Protein AF-M3Y7H5-F1 (afdb_monomer_lite)

Structure (mmCIF, N/CA/C/O backbone):
data_AF-M3Y7H5-F1
#
_entry.id   AF-M3Y7H5-F1
#
loop_
_atom_site.group_PDB
_atom_site.id
_atom_site.type_symbol
_atom_site.label_atom_id
_atom_site.label_alt_id
_atom_site.label_comp_id
_atom_site.label_asym_id
_atom_site.label_entity_id
_atom_site.label_seq_id
_atom_site.pdbx_PDB_ins_code
_atom_site.Cartn_x
_atom_site.Cartn_y
_atom_site.Cartn_z
_atom_site.occupancy
_atom_site.B_iso_or_equiv
_atom_site.auth_seq_id
_atom_site.auth_comp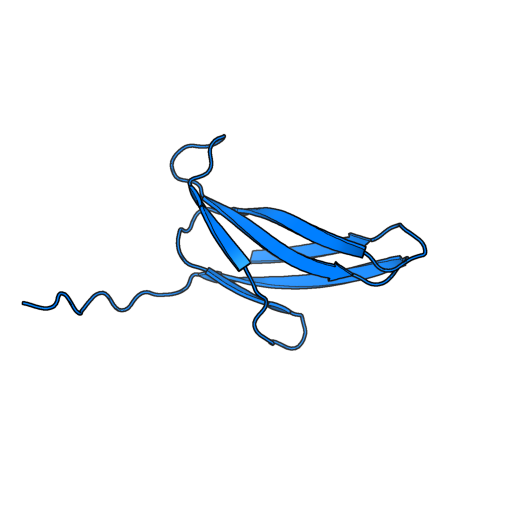_id
_atom_site.auth_asym_id
_atom_site.auth_atom_id
_atom_site.pdbx_PDB_model_num
ATOM 1 N N . HIS A 1 1 ? -10.155 -5.110 2.303 1.00 87.44 1 HIS A N 1
ATOM 2 C CA . HIS A 1 1 ? -9.992 -4.200 1.153 1.00 87.44 1 HIS A CA 1
ATOM 3 C C . HIS A 1 1 ? -8.643 -4.471 0.518 1.00 87.44 1 HIS A C 1
ATOM 5 O O . HIS A 1 1 ? -7.738 -4.881 1.238 1.00 87.44 1 HIS A O 1
ATOM 11 N N . ILE A 1 2 ? -8.532 -4.299 -0.795 1.00 92.06 2 ILE A N 1
ATOM 12 C CA . ILE A 1 2 ? -7.264 -4.401 -1.526 1.00 92.06 2 ILE A CA 1
ATOM 13 C C . ILE A 1 2 ? -6.949 -3.004 -2.052 1.00 92.06 2 ILE A C 1
ATOM 15 O O . ILE A 1 2 ? -7.854 -2.328 -2.540 1.00 92.06 2 ILE A O 1
ATOM 19 N N . ALA A 1 3 ? -5.697 -2.579 -1.921 1.00 93.94 3 ALA A N 1
ATOM 20 C CA . ALA A 1 3 ? -5.193 -1.351 -2.518 1.00 93.94 3 ALA A CA 1
ATOM 21 C C . ALA A 1 3 ? -4.005 -1.687 -3.419 1.00 93.94 3 ALA A C 1
ATOM 23 O O . ALA A 1 3 ? -3.153 -2.487 -3.038 1.00 93.94 3 ALA A O 1
ATOM 24 N N . VAL A 1 4 ? -3.962 -1.081 -4.602 1.00 95.62 4 VAL A N 1
ATOM 25 C CA . VAL A 1 4 ? -2.861 -1.236 -5.555 1.00 95.62 4 VAL A CA 1
ATOM 26 C C . VAL A 1 4 ? -2.331 0.149 -5.871 1.00 95.62 4 VAL A C 1
ATOM 28 O O . VAL A 1 4 ? -3.098 1.023 -6.273 1.00 95.62 4 VAL A O 1
ATOM 31 N N . VAL A 1 5 ? -1.037 0.360 -5.652 1.00 95.75 5 VAL A N 1
ATOM 32 C CA . VAL A 1 5 ? -0.399 1.670 -5.807 1.00 95.75 5 VAL A CA 1
ATOM 33 C C . VAL A 1 5 ? 0.649 1.570 -6.895 1.00 95.75 5 VAL A C 1
ATOM 35 O O . VAL A 1 5 ? 1.567 0.762 -6.792 1.00 95.75 5 VAL A O 1
ATOM 38 N N . TYR A 1 6 ? 0.503 2.389 -7.932 1.00 96.50 6 TYR A N 1
ATOM 39 C CA . TYR A 1 6 ? 1.438 2.456 -9.046 1.00 96.50 6 TYR A CA 1
ATOM 40 C C . TYR A 1 6 ? 2.415 3.613 -8.867 1.00 96.50 6 TYR A C 1
ATOM 42 O O . TYR A 1 6 ? 1.991 4.741 -8.610 1.00 96.50 6 TYR A O 1
ATOM 50 N N . ASN A 1 7 ? 3.703 3.352 -9.074 1.00 97.50 7 ASN A N 1
ATOM 51 C CA . ASN A 1 7 ? 4.701 4.395 -9.249 1.00 97.50 7 ASN A CA 1
ATOM 52 C C . ASN A 1 7 ? 5.025 4.559 -10.748 1.00 97.50 7 ASN A C 1
ATOM 54 O O . ASN A 1 7 ? 5.753 3.733 -11.301 1.00 97.50 7 ASN A O 1
ATOM 58 N N . PRO A 1 8 ? 4.530 5.622 -11.413 1.00 97.69 8 PRO A N 1
ATOM 59 C CA . PRO A 1 8 ? 4.813 5.880 -12.826 1.00 97.69 8 PRO A CA 1
ATOM 60 C C . PRO A 1 8 ? 6.222 6.429 -13.079 1.00 97.69 8 PRO A C 1
ATOM 62 O O . PRO A 1 8 ? 6.618 6.598 -14.230 1.00 97.69 8 PRO A O 1
ATOM 65 N N . LEU A 1 9 ? 6.975 6.771 -12.033 1.00 97.94 9 LEU A N 1
ATOM 66 C CA . LEU A 1 9 ? 8.314 7.327 -12.178 1.00 97.94 9 LEU A CA 1
ATOM 67 C C . LEU A 1 9 ? 9.307 6.217 -12.505 1.00 97.94 9 LEU A C 1
ATOM 69 O O . LEU A 1 9 ? 9.155 5.082 -12.068 1.00 97.94 9 LEU A O 1
ATOM 73 N N . ALA A 1 10 ? 10.370 6.559 -13.230 1.00 98.38 10 ALA A N 1
ATOM 74 C CA . ALA A 1 10 ? 11.435 5.612 -13.560 1.00 98.38 10 ALA A CA 1
ATOM 75 C C . ALA A 1 10 ? 12.334 5.252 -12.358 1.00 98.38 10 ALA A C 1
ATOM 77 O O . ALA A 1 10 ? 13.203 4.393 -12.479 1.00 98.38 10 ALA A O 1
ATOM 78 N N . TRP A 1 11 ? 12.143 5.895 -11.201 1.00 98.06 11 TRP A N 1
ATOM 79 C CA . TRP A 1 11 ? 12.940 5.692 -9.991 1.00 98.06 11 TRP A CA 1
ATOM 80 C C . TRP A 1 11 ? 12.085 5.279 -8.792 1.00 98.06 11 TRP A C 1
ATOM 82 O O . TRP A 1 11 ? 10.880 5.525 -8.740 1.00 98.06 11 TRP A O 1
ATOM 92 N N . THR A 1 12 ? 12.740 4.669 -7.804 1.00 98.25 12 THR A N 1
ATOM 93 C CA . THR A 1 12 ? 12.128 4.256 -6.538 1.00 98.25 12 THR A CA 1
ATOM 94 C C . THR A 1 12 ? 11.695 5.460 -5.708 1.00 98.25 12 THR A C 1
ATOM 96 O O . THR A 1 12 ? 12.468 6.399 -5.520 1.00 98.25 12 THR A O 1
ATOM 99 N N . VAL A 1 13 ? 10.482 5.406 -5.161 1.00 97.62 13 VAL A N 1
ATOM 100 C CA . VAL A 1 13 ? 9.939 6.441 -4.272 1.00 97.62 13 VAL A CA 1
ATOM 101 C C . VAL A 1 13 ? 9.555 5.830 -2.935 1.00 97.62 13 VAL A C 1
ATOM 103 O O . VAL A 1 13 ? 8.914 4.783 -2.899 1.00 97.62 13 VAL A O 1
ATOM 106 N N . THR A 1 14 ? 9.892 6.517 -1.846 1.00 95.94 14 THR A N 1
ATOM 107 C CA . THR A 1 14 ? 9.328 6.258 -0.518 1.00 95.94 14 THR A CA 1
ATOM 108 C C . THR A 1 14 ? 8.322 7.358 -0.197 1.00 95.94 14 THR A C 1
ATOM 110 O O . THR A 1 14 ? 8.688 8.531 -0.157 1.00 95.94 14 THR A O 1
ATOM 113 N N . THR A 1 15 ? 7.052 7.003 -0.014 1.00 94.50 15 THR A N 1
ATOM 114 C CA . THR A 1 15 ? 5.964 7.971 0.189 1.00 94.50 15 THR A CA 1
ATOM 115 C C . THR A 1 15 ? 4.895 7.446 1.143 1.00 94.50 15 THR A C 1
ATOM 117 O O . THR A 1 15 ? 4.816 6.245 1.413 1.00 94.50 15 THR A O 1
ATOM 120 N N . PHE A 1 16 ? 4.057 8.359 1.635 1.00 94.00 16 PHE A N 1
ATOM 121 C CA . PHE A 1 16 ? 2.819 8.021 2.321 1.00 94.00 16 PHE A CA 1
ATOM 122 C C . PHE A 1 16 ? 1.687 7.849 1.314 1.00 94.00 16 PHE A C 1
ATOM 124 O O . PHE A 1 16 ? 1.352 8.766 0.564 1.00 94.00 16 PHE A O 1
ATOM 131 N N . VAL A 1 17 ? 1.062 6.678 1.340 1.00 94.06 17 VAL A N 1
ATOM 132 C CA . VAL A 1 17 ? -0.203 6.416 0.654 1.00 94.06 17 VAL A CA 1
ATOM 133 C C . VAL A 1 17 ? -1.323 6.591 1.671 1.00 94.06 17 VAL A C 1
ATOM 135 O O . VAL A 1 17 ? -1.332 5.905 2.693 1.00 94.06 17 VAL A O 1
ATOM 138 N N . THR A 1 18 ? -2.254 7.503 1.398 1.00 94.94 18 THR A N 1
ATOM 139 C CA . THR A 1 18 ? -3.403 7.778 2.271 1.00 94.94 18 THR A CA 1
ATOM 140 C C . THR A 1 18 ? -4.662 7.140 1.698 1.00 94.94 18 THR A C 1
ATOM 142 O O . THR A 1 18 ? -4.990 7.345 0.531 1.00 94.94 18 THR A O 1
ATOM 145 N N . LEU A 1 19 ? -5.375 6.375 2.521 1.00 93.00 19 LEU A N 1
ATOM 146 C CA . LEU A 1 19 ? -6.633 5.722 2.167 1.00 93.00 19 LEU A CA 1
ATOM 147 C C . LEU A 1 19 ? -7.675 6.000 3.248 1.00 93.00 19 LEU A C 1
ATOM 149 O O . LEU A 1 19 ? -7.437 5.710 4.416 1.00 93.00 19 LEU A O 1
ATOM 153 N N . THR A 1 20 ? -8.856 6.478 2.874 1.00 93.44 20 THR A N 1
ATOM 154 C CA . THR A 1 20 ? -9.956 6.637 3.832 1.00 93.44 20 THR A CA 1
ATOM 155 C C . THR A 1 20 ? -10.685 5.305 4.021 1.00 93.44 20 THR A C 1
ATOM 157 O O . THR A 1 20 ? -11.197 4.704 3.073 1.00 93.44 20 THR A O 1
ATOM 160 N N . VAL A 1 21 ? -10.738 4.824 5.261 1.00 92.00 21 VAL A N 1
ATOM 161 C CA . VAL A 1 21 ? -11.324 3.543 5.671 1.00 92.00 21 VAL A CA 1
ATOM 162 C C . VAL A 1 21 ? -12.395 3.743 6.746 1.00 92.00 21 VAL A C 1
ATOM 164 O O . VAL A 1 21 ? -12.401 4.723 7.480 1.00 92.00 21 VAL A O 1
ATOM 167 N N . GLY A 1 22 ? -13.319 2.789 6.869 1.00 90.38 22 GLY A N 1
ATOM 168 C CA . GLY A 1 22 ? -14.405 2.851 7.858 1.00 90.38 22 GLY A CA 1
ATOM 169 C C . GLY A 1 22 ? -14.073 2.281 9.244 1.00 90.38 22 GLY A C 1
ATOM 170 O O . GLY A 1 22 ? -14.996 2.021 10.009 1.00 90.38 22 GLY A O 1
ATOM 171 N N . PHE A 1 23 ? -12.803 1.984 9.555 1.00 88.75 23 PHE A N 1
ATOM 172 C CA . PHE A 1 23 ? -12.414 1.279 10.789 1.00 88.75 23 PHE A CA 1
ATOM 173 C C . PHE A 1 23 ? -11.188 1.920 11.433 1.00 88.75 23 PHE A C 1
ATOM 175 O O . PHE A 1 23 ? -10.190 2.144 10.755 1.00 88.75 23 PHE A O 1
ATOM 182 N N . SER A 1 24 ? -11.237 2.110 12.752 1.00 88.06 24 SER A N 1
ATOM 183 C CA . SER A 1 24 ? -10.151 2.700 13.548 1.00 88.06 24 SER A CA 1
ATOM 184 C C . SER A 1 24 ? -8.945 1.782 13.743 1.00 88.06 24 SER A C 1
ATOM 186 O O . SER A 1 24 ? -7.870 2.236 14.127 1.00 88.06 24 SER A O 1
ATOM 188 N N . ARG A 1 25 ? -9.111 0.474 13.514 1.00 90.00 25 ARG A N 1
ATOM 189 C CA . ARG A 1 25 ? -8.082 -0.536 13.768 1.00 90.00 25 ARG A CA 1
ATOM 190 C C . ARG A 1 25 ? -7.931 -1.447 12.560 1.00 90.00 25 ARG A C 1
ATOM 192 O O . ARG A 1 25 ? -8.871 -2.147 12.172 1.00 90.00 25 ARG A O 1
ATOM 199 N N . VAL A 1 26 ? -6.742 -1.444 11.967 1.00 91.31 26 VAL A N 1
ATOM 200 C CA . VAL A 1 26 ? -6.447 -2.202 10.749 1.00 91.31 26 VAL A CA 1
ATOM 201 C C . VAL A 1 26 ? -5.123 -2.944 10.862 1.00 91.31 26 VAL A C 1
ATOM 203 O O . VAL A 1 26 ? -4.212 -2.515 11.564 1.00 91.31 26 VAL A O 1
ATOM 206 N N . HIS A 1 27 ? -5.027 -4.048 10.133 1.00 92.94 27 HIS A N 1
ATOM 207 C CA . HIS A 1 27 ? -3.776 -4.707 9.793 1.00 92.94 27 HIS A CA 1
ATOM 208 C C . HIS A 1 27 ? -3.556 -4.549 8.293 1.00 92.94 27 HIS A C 1
ATOM 210 O O . HIS A 1 27 ? -4.450 -4.863 7.500 1.00 92.94 27 HIS A O 1
ATOM 216 N N . VAL A 1 28 ? -2.376 -4.062 7.921 1.00 94.44 28 VAL A N 1
ATOM 217 C CA . VAL A 1 28 ? -1.953 -3.917 6.529 1.00 94.44 28 VAL A CA 1
ATOM 218 C C . VAL A 1 28 ? -0.839 -4.916 6.274 1.00 94.44 28 VAL A C 1
ATOM 220 O O . VAL A 1 28 ? 0.129 -4.962 7.033 1.00 94.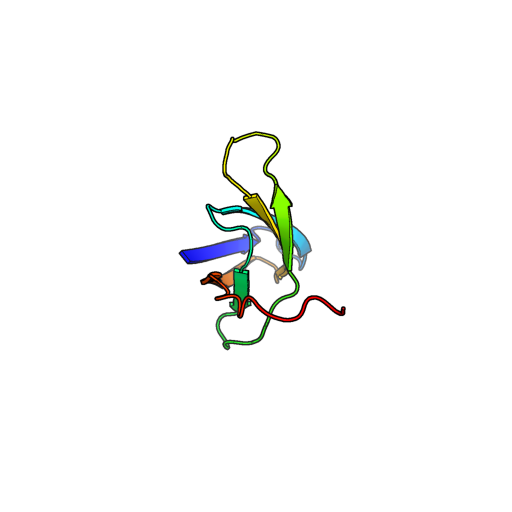44 28 VAL A O 1
ATOM 223 N N . THR A 1 29 ? -0.985 -5.714 5.224 1.00 95.81 29 THR A N 1
ATOM 224 C CA . THR A 1 29 ? 0.074 -6.604 4.748 1.00 95.81 29 THR A CA 1
ATOM 225 C C . THR A 1 29 ? 0.368 -6.345 3.281 1.00 95.81 29 THR A C 1
ATOM 227 O O . THR A 1 29 ? -0.529 -5.922 2.549 1.00 95.81 29 THR A O 1
ATOM 230 N N . ASP A 1 30 ? 1.594 -6.615 2.852 1.00 93.12 30 ASP A N 1
ATOM 231 C CA . ASP A 1 30 ? 1.954 -6.656 1.435 1.00 93.12 30 ASP A CA 1
ATOM 232 C C . ASP A 1 30 ? 1.436 -7.939 0.749 1.00 93.12 30 ASP A C 1
ATOM 234 O O . ASP A 1 30 ? 0.700 -8.740 1.344 1.00 93.12 30 ASP A O 1
ATOM 238 N N . GLU A 1 31 ? 1.807 -8.131 -0.518 1.00 89.94 31 GLU A N 1
ATOM 239 C CA . GLU A 1 31 ? 1.447 -9.310 -1.316 1.00 89.94 31 GLU A CA 1
ATOM 240 C C . GLU A 1 31 ? 2.055 -10.624 -0.812 1.00 89.94 31 GLU A C 1
ATOM 242 O O . GLU A 1 31 ? 1.492 -11.692 -1.052 1.00 89.94 31 GLU A O 1
ATOM 247 N N . PHE A 1 32 ? 3.149 -10.553 -0.054 1.00 92.12 32 PHE A N 1
ATOM 248 C CA . PHE A 1 32 ? 3.783 -11.702 0.590 1.00 92.12 32 PHE A CA 1
ATOM 249 C C . PHE A 1 32 ? 3.195 -11.987 1.980 1.00 92.12 32 PHE A C 1
ATOM 251 O O . PHE A 1 32 ? 3.605 -12.936 2.651 1.00 92.12 32 PHE A O 1
ATOM 258 N N . GLY A 1 33 ? 2.220 -11.185 2.423 1.00 92.25 33 GLY A N 1
ATOM 259 C CA . GLY A 1 33 ? 1.597 -11.294 3.738 1.00 92.25 33 GLY A CA 1
ATOM 260 C C . GLY A 1 33 ? 2.430 -10.690 4.871 1.00 92.25 33 GLY A C 1
ATOM 261 O O . GLY A 1 33 ? 2.082 -10.889 6.037 1.00 92.25 33 GLY A O 1
ATOM 262 N N . GLN A 1 34 ? 3.498 -9.948 4.568 1.00 93.81 34 GLN A N 1
ATOM 263 C CA . GLN A 1 34 ? 4.329 -9.302 5.579 1.00 93.81 34 GLN A CA 1
ATOM 264 C C . GLN A 1 34 ? 3.644 -8.037 6.110 1.00 93.81 34 GLN A C 1
ATOM 266 O O . GLN A 1 34 ? 3.070 -7.279 5.323 1.00 93.81 34 GLN A O 1
ATOM 271 N N . PRO A 1 35 ? 3.677 -7.777 7.430 1.00 93.00 35 PRO A N 1
ATOM 272 C CA . PRO A 1 35 ? 3.104 -6.563 7.999 1.00 93.00 35 PRO A CA 1
ATOM 273 C C . PRO A 1 35 ? 3.790 -5.305 7.461 1.00 93.00 35 PRO A C 1
ATOM 275 O O . PRO A 1 35 ? 5.016 -5.209 7.467 1.00 93.00 35 PRO A O 1
ATOM 278 N N . VAL A 1 36 ? 2.993 -4.312 7.070 1.00 92.69 36 VAL A N 1
ATOM 279 C CA . VAL A 1 36 ? 3.482 -3.002 6.622 1.00 92.69 36 VAL A CA 1
ATOM 280 C C . VAL A 1 36 ? 3.189 -1.959 7.693 1.00 92.69 36 VAL A C 1
ATOM 282 O O . VAL A 1 36 ? 2.108 -1.946 8.287 1.00 92.69 36 VAL A O 1
ATOM 285 N N . ALA A 1 37 ? 4.154 -1.072 7.941 1.00 91.62 37 ALA A N 1
ATOM 286 C CA . ALA A 1 37 ? 3.981 0.039 8.864 1.00 91.62 37 ALA A CA 1
ATOM 287 C C . ALA A 1 37 ? 2.862 0.969 8.374 1.00 91.62 37 ALA A C 1
ATOM 289 O O . ALA A 1 37 ? 2.912 1.511 7.267 1.00 91.62 37 ALA A O 1
ATOM 290 N N . ALA A 1 38 ? 1.852 1.155 9.218 1.00 92.75 38 ALA A N 1
ATOM 291 C CA . ALA A 1 38 ? 0.716 1.997 8.906 1.00 92.75 38 ALA A CA 1
ATOM 292 C C . ALA A 1 38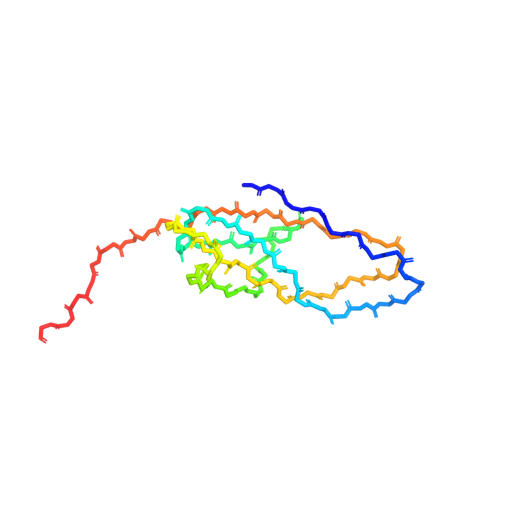 ? 0.190 2.699 10.158 1.00 92.75 38 ALA A C 1
ATOM 294 O O . ALA A 1 38 ? 0.251 2.161 11.264 1.00 92.75 38 ALA A O 1
ATOM 295 N N . GLN A 1 39 ? -0.350 3.896 9.964 1.00 94.19 39 GLN A N 1
ATOM 296 C CA . GLN A 1 39 ? -0.948 4.712 11.010 1.00 94.19 39 GLN A CA 1
ATOM 297 C C . GLN A 1 39 ? -2.393 5.031 10.640 1.00 94.19 39 GLN A C 1
ATOM 299 O O . GLN A 1 39 ? -2.676 5.400 9.503 1.00 94.19 39 GLN A O 1
ATOM 304 N N . VAL A 1 40 ? -3.299 4.909 11.609 1.00 94.06 40 VAL A N 1
ATOM 305 C CA . VAL A 1 40 ? -4.708 5.286 11.459 1.00 94.06 40 VAL A CA 1
ATOM 306 C C . VAL A 1 40 ? -4.971 6.545 12.270 1.00 94.06 40 VAL A C 1
ATOM 308 O O . VAL A 1 40 ? -4.534 6.642 13.417 1.00 94.06 40 VAL A O 1
ATOM 311 N N . GLN A 1 41 ? -5.686 7.496 11.681 1.00 94.25 41 GLN A N 1
ATOM 312 C CA . GLN A 1 41 ? -6.138 8.725 12.333 1.00 94.25 41 GLN A CA 1
ATOM 313 C C . GLN A 1 41 ? -7.610 8.972 11.997 1.00 94.25 41 GLN A C 1
ATOM 315 O O . GLN A 1 41 ? -8.110 8.443 11.008 1.00 94.25 41 GLN A O 1
ATOM 320 N N . GLU A 1 42 ? -8.325 9.742 12.813 1.00 94.31 42 GLU A N 1
ATOM 321 C CA . GLU A 1 42 ? -9.676 10.189 12.449 1.00 94.31 42 GLU A CA 1
ATOM 322 C C . GLU A 1 42 ? -9.619 11.065 11.197 1.00 94.31 42 GLU A C 1
ATOM 324 O O . GLU A 1 42 ? -8.735 11.917 11.066 1.00 94.31 42 GLU A O 1
ATOM 329 N N . SER A 1 43 ? -10.548 10.834 10.268 1.00 93.44 43 SER A N 1
ATOM 330 C CA . SER A 1 43 ? -10.590 11.611 9.038 1.00 93.44 43 SER A CA 1
ATOM 331 C C . SER A 1 43 ? -11.081 13.020 9.329 1.00 93.44 43 SER A C 1
ATOM 333 O O . SER A 1 43 ? -12.122 13.222 9.954 1.00 93.44 43 SER A O 1
ATOM 335 N N . LYS A 1 44 ? -10.332 14.010 8.842 1.00 92.19 44 LYS A N 1
ATOM 336 C CA . LYS A 1 44 ? -10.716 15.426 8.952 1.00 92.19 44 LYS A CA 1
ATOM 337 C C . LYS A 1 44 ? -11.781 15.824 7.933 1.00 92.19 44 LYS A C 1
ATOM 339 O O . LYS A 1 44 ? -12.419 16.858 8.098 1.00 92.19 44 LYS A O 1
ATOM 344 N N . GLU A 1 45 ? -11.942 15.028 6.880 1.00 90.62 45 GLU A N 1
ATOM 345 C CA . GLU A 1 45 ? -12.820 15.336 5.749 1.00 90.62 45 GLU A CA 1
ATOM 346 C C . GLU A 1 45 ? -14.168 14.616 5.835 1.00 90.62 45 GLU A C 1
ATOM 348 O O . GLU A 1 45 ? -15.148 15.073 5.246 1.00 90.62 45 GLU A O 1
ATOM 353 N N . LYS A 1 46 ? -14.239 13.491 6.559 1.00 90.88 46 LYS A N 1
ATOM 354 C CA . LYS A 1 46 ? -15.438 12.656 6.616 1.00 90.88 46 LYS A CA 1
ATOM 355 C C . LYS A 1 46 ? -15.730 12.159 8.027 1.00 90.88 46 LYS A C 1
ATOM 357 O O . LYS A 1 46 ? -14.912 11.488 8.648 1.00 90.88 46 LYS A O 1
ATOM 362 N N . GLU A 1 47 ? -16.951 12.416 8.489 1.00 90.69 47 GLU A N 1
ATOM 363 C CA . GLU A 1 47 ? -17.437 11.899 9.768 1.00 90.69 47 GLU A CA 1
ATOM 364 C 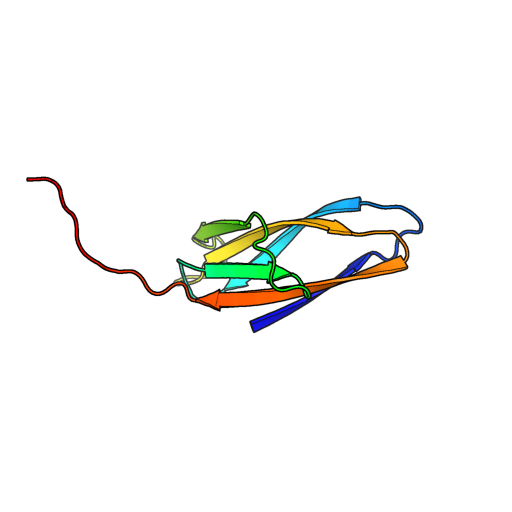C . GLU A 1 47 ? -17.495 10.365 9.784 1.00 90.69 47 GLU A C 1
ATOM 366 O O . GLU A 1 47 ? -17.843 9.720 8.789 1.00 90.69 47 GLU A O 1
ATOM 371 N N . ASN A 1 48 ? -17.172 9.782 10.945 1.00 89.38 48 ASN A N 1
ATOM 372 C CA . ASN A 1 48 ? -17.140 8.333 11.176 1.00 89.38 48 ASN A CA 1
ATOM 373 C C . ASN A 1 48 ? -16.263 7.564 10.162 1.00 89.38 48 ASN A C 1
ATOM 375 O O . ASN A 1 48 ? -16.556 6.428 9.776 1.00 89.38 48 ASN A O 1
ATOM 379 N N . ALA A 1 49 ? -15.190 8.207 9.705 1.00 93.81 49 ALA A N 1
ATOM 380 C CA . ALA A 1 49 ? -14.182 7.627 8.838 1.00 93.81 49 ALA A CA 1
ATOM 381 C C . ALA A 1 49 ? -12.784 7.893 9.398 1.00 93.81 49 ALA A C 1
ATOM 383 O O . ALA A 1 49 ? -12.575 8.770 10.236 1.00 93.81 49 ALA A O 1
ATOM 384 N N . TYR A 1 50 ? -11.824 7.112 8.922 1.00 94.81 50 TYR A N 1
ATOM 385 C CA . TYR A 1 50 ? -10.447 7.151 9.382 1.00 94.81 50 TYR A CA 1
ATOM 386 C C . TYR A 1 50 ? -9.504 7.204 8.189 1.00 94.81 50 TYR A C 1
ATOM 388 O O . TYR A 1 50 ? -9.706 6.479 7.216 1.00 94.81 50 TYR A O 1
ATOM 396 N N . ASP A 1 51 ? -8.456 8.010 8.279 1.00 95.31 51 ASP A N 1
ATOM 397 C CA . ASP A 1 51 ? -7.399 8.056 7.279 1.00 95.31 51 ASP A CA 1
ATOM 398 C C . ASP A 1 51 ? -6.277 7.094 7.679 1.00 95.31 51 ASP A C 1
ATOM 400 O O . ASP A 1 51 ? -5.684 7.176 8.759 1.00 95.31 51 ASP A O 1
ATOM 404 N N . LEU A 1 52 ? -6.030 6.126 6.800 1.00 95.50 52 LEU A N 1
ATOM 405 C CA . LEU A 1 52 ? -4.958 5.148 6.888 1.00 95.50 52 LEU A CA 1
ATOM 406 C C . LEU A 1 52 ? -3.770 5.652 6.074 1.00 95.50 52 LEU A C 1
ATOM 408 O O . LEU A 1 52 ? -3.839 5.705 4.848 1.00 95.50 52 LEU A O 1
ATOM 412 N N . HIS A 1 53 ? -2.672 5.960 6.751 1.00 95.75 53 HIS A N 1
ATOM 413 C CA . HIS A 1 53 ? -1.405 6.320 6.131 1.00 95.75 53 HIS A CA 1
ATOM 414 C C . HIS A 1 53 ? -0.471 5.118 6.144 1.00 95.75 53 HIS A C 1
ATOM 416 O O . HIS A 1 53 ? -0.112 4.612 7.207 1.00 95.75 53 HIS A O 1
ATOM 422 N N . VAL A 1 54 ? -0.058 4.673 4.964 1.00 94.62 54 VAL A N 1
ATOM 423 C CA . VAL A 1 54 ? 0.902 3.582 4.789 1.00 94.62 54 VAL A CA 1
ATOM 424 C C . VAL A 1 54 ? 2.204 4.180 4.279 1.00 94.62 54 VAL A C 1
ATOM 426 O O . VAL A 1 54 ? 2.220 4.779 3.203 1.00 94.62 54 VAL A O 1
ATOM 429 N N . LEU A 1 55 ? 3.288 4.038 5.044 1.00 93.12 55 LEU A N 1
ATOM 430 C CA . LEU A 1 55 ? 4.618 4.430 4.58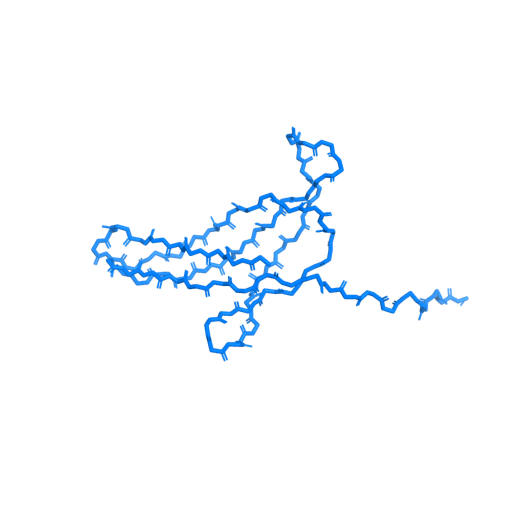0 1.00 93.12 55 LEU A CA 1
ATOM 431 C C . LEU A 1 55 ? 5.197 3.285 3.760 1.00 93.12 55 LEU A C 1
ATOM 433 O O . LEU A 1 55 ? 5.333 2.168 4.261 1.00 93.12 55 LEU A O 1
ATOM 437 N N . THR A 1 56 ? 5.545 3.546 2.506 1.00 93.06 56 THR A N 1
ATOM 438 C CA . THR A 1 56 ? 5.994 2.472 1.627 1.00 93.06 56 THR A CA 1
ATOM 439 C C . THR A 1 56 ? 6.994 2.922 0.579 1.00 93.06 56 THR A C 1
ATOM 441 O O . THR A 1 56 ? 7.019 4.087 0.185 1.00 93.06 56 THR A O 1
ATOM 444 N N . THR A 1 57 ? 7.808 1.968 0.131 1.00 95.38 57 THR A N 1
ATOM 445 C CA . THR A 1 57 ? 8.812 2.136 -0.914 1.00 95.38 57 THR A CA 1
ATOM 446 C C . THR A 1 57 ? 8.373 1.362 -2.150 1.00 95.38 57 THR A C 1
ATOM 448 O O . THR A 1 57 ? 8.252 0.138 -2.114 1.00 95.38 57 THR A O 1
ATOM 451 N N . ILE A 1 58 ? 8.145 2.075 -3.250 1.00 95.62 58 ILE A N 1
ATOM 452 C CA . ILE A 1 58 ? 7.656 1.513 -4.510 1.00 95.62 58 ILE A CA 1
ATOM 453 C C . ILE A 1 58 ? 8.747 1.696 -5.570 1.00 95.62 58 ILE A C 1
ATOM 455 O O . ILE A 1 58 ? 9.117 2.841 -5.859 1.00 95.62 58 ILE A O 1
ATOM 459 N N . PRO A 1 59 ? 9.277 0.607 -6.157 1.00 97.75 59 PRO A N 1
ATOM 460 C CA . PRO A 1 59 ? 10.210 0.696 -7.275 1.00 97.75 59 PRO A CA 1
ATOM 461 C C . PRO A 1 59 ? 9.631 1.488 -8.451 1.00 97.75 59 PRO A C 1
ATOM 463 O O . PRO A 1 59 ? 8.413 1.610 -8.592 1.00 97.75 59 PRO A O 1
ATOM 466 N N . GLY A 1 60 ? 10.505 2.029 -9.297 1.00 98.00 60 GLY A N 1
ATOM 467 C CA . GLY A 1 60 ? 10.076 2.738 -10.498 1.00 98.00 60 GLY A CA 1
ATOM 468 C C . GLY A 1 60 ? 9.328 1.829 -11.474 1.00 98.00 60 GLY A C 1
ATOM 469 O O . GLY A 1 60 ? 9.655 0.648 -11.593 1.00 98.00 60 GLY A O 1
ATOM 470 N N . LEU A 1 61 ? 8.331 2.382 -12.166 1.00 97.75 61 LEU A N 1
ATOM 471 C CA . LEU A 1 61 ? 7.484 1.688 -13.144 1.00 97.75 61 LEU A CA 1
ATOM 472 C C . LEU A 1 61 ? 6.873 0.386 -12.602 1.00 97.75 61 LEU A C 1
ATOM 474 O O . LEU A 1 61 ? 6.687 -0.574 -13.348 1.00 97.75 61 LEU A O 1
ATOM 478 N N . SER A 1 62 ? 6.558 0.355 -11.307 1.00 97.19 62 SER A N 1
ATOM 479 C CA . SER A 1 62 ? 6.085 -0.841 -10.611 1.00 97.19 62 SER A CA 1
ATOM 480 C C . SER A 1 62 ? 4.864 -0.557 -9.741 1.00 97.19 62 SER A C 1
ATOM 482 O O . SER A 1 62 ? 4.488 0.594 -9.504 1.00 97.19 62 SER A O 1
ATOM 484 N N . TYR A 1 63 ? 4.246 -1.634 -9.269 1.00 96.06 63 TYR A N 1
ATOM 485 C CA . TYR A 1 63 ? 3.087 -1.618 -8.391 1.00 96.06 63 TYR A CA 1
ATOM 486 C C . TYR A 1 63 ? 3.438 -2.232 -7.040 1.00 96.06 63 TYR A C 1
ATOM 488 O O . TYR A 1 63 ? 4.309 -3.093 -6.945 1.00 96.06 63 TYR A O 1
ATOM 496 N N . GLN A 1 64 ? 2.716 -1.816 -6.007 1.00 95.12 64 GLN A N 1
ATOM 497 C CA . GLN A 1 64 ? 2.647 -2.531 -4.740 1.00 95.12 64 GLN A CA 1
ATOM 498 C C . GLN A 1 64 ? 1.198 -2.871 -4.415 1.00 95.12 64 GLN A C 1
ATOM 500 O O . GLN A 1 64 ? 0.302 -2.036 -4.592 1.00 95.12 64 GLN A O 1
ATOM 505 N N . HIS A 1 65 ? 0.979 -4.089 -3.927 1.00 96.06 65 HIS A N 1
ATOM 506 C CA . HIS A 1 65 ? -0.330 -4.568 -3.503 1.00 96.06 65 HIS A CA 1
ATOM 507 C C . HIS A 1 65 ? -0.386 -4.635 -1.983 1.00 96.06 65 HIS A C 1
ATOM 509 O O . HIS A 1 65 ? 0.481 -5.224 -1.338 1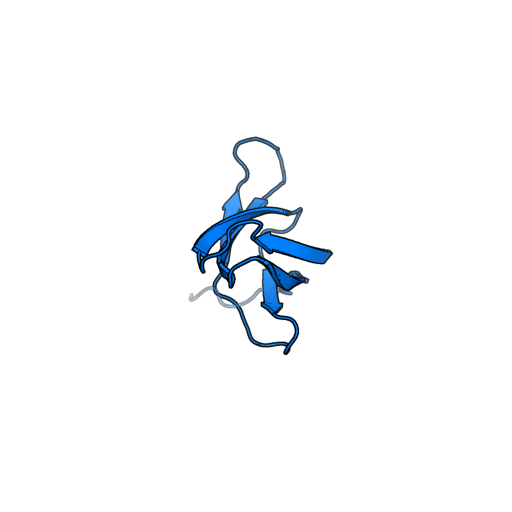.00 96.06 65 HIS A O 1
ATOM 515 N N . TYR A 1 66 ? -1.458 -4.089 -1.419 1.00 95.19 66 TYR A N 1
ATOM 516 C CA . TYR A 1 66 ? -1.715 -4.148 0.011 1.00 95.19 66 TYR A CA 1
ATOM 517 C C . TYR A 1 66 ? -3.061 -4.790 0.294 1.00 95.19 66 TYR A C 1
ATOM 519 O O . TYR A 1 66 ? -4.087 -4.465 -0.315 1.00 95.19 66 TYR A O 1
ATOM 527 N N . ILE A 1 67 ? -3.064 -5.660 1.296 1.00 94.69 67 ILE A N 1
ATOM 528 C CA . ILE A 1 67 ? -4.264 -6.262 1.856 1.00 94.69 67 ILE A CA 1
ATOM 529 C C . ILE A 1 67 ? -4.551 -5.564 3.182 1.00 94.69 67 ILE A C 1
ATOM 531 O O . ILE A 1 67 ? -3.780 -5.640 4.135 1.00 94.69 67 ILE A O 1
ATOM 535 N N . ILE A 1 68 ? -5.701 -4.899 3.249 1.00 93.88 68 ILE A N 1
ATOM 536 C CA . ILE A 1 68 ? -6.142 -4.137 4.418 1.00 93.88 68 ILE A CA 1
ATOM 537 C C . ILE A 1 68 ? -7.275 -4.907 5.089 1.00 93.88 68 ILE A C 1
ATOM 539 O O . ILE A 1 68 ? -8.382 -5.040 4.539 1.00 93.88 68 ILE A O 1
ATOM 543 N N . LYS A 1 69 ? -6.998 -5.414 6.289 1.00 92.62 69 LYS A N 1
ATOM 544 C CA . LYS A 1 69 ? -7.934 -6.167 7.130 1.00 92.62 69 LYS A CA 1
ATOM 545 C C . LYS A 1 69 ? -8.296 -5.348 8.362 1.00 92.62 69 LYS A C 1
ATOM 547 O O . LYS A 1 69 ? -7.481 -4.585 8.867 1.00 92.62 69 LYS A O 1
ATOM 552 N N . ARG A 1 70 ? -9.518 -5.518 8.871 1.00 90.69 70 ARG A N 1
ATOM 553 C CA . ARG A 1 70 ? -9.876 -4.973 10.188 1.00 90.69 70 ARG A CA 1
ATOM 554 C C . ARG A 1 70 ? -9.123 -5.754 11.257 1.00 90.69 70 ARG A C 1
ATOM 556 O O . ARG A 1 70 ? -9.117 -6.982 11.214 1.00 90.69 70 ARG A O 1
ATOM 563 N N . ALA A 1 71 ? -8.535 -5.050 12.212 1.00 85.00 71 ALA A N 1
ATOM 564 C CA . ALA A 1 71 ? -8.038 -5.672 13.427 1.00 85.00 71 ALA A CA 1
ATOM 565 C C . ALA A 1 71 ? -9.221 -5.888 14.376 1.00 85.00 71 ALA A C 1
ATOM 567 O O . ALA A 1 71 ? -9.913 -4.930 14.726 1.00 85.00 71 ALA A O 1
ATOM 568 N N . GLN A 1 72 ? -9.479 -7.133 14.782 1.00 75.62 72 GLN A N 1
ATOM 569 C CA . GLN A 1 72 ? -10.385 -7.385 15.901 1.00 75.62 72 GLN A CA 1
ATOM 570 C C . GLN A 1 72 ? -9.667 -6.981 17.190 1.00 75.62 72 GLN A C 1
ATOM 572 O O . GLN A 1 72 ? -8.526 -7.375 17.419 1.00 75.62 72 GLN A O 1
ATOM 577 N N . GLY A 1 73 ? -10.313 -6.165 18.017 1.00 56.69 73 GLY A N 1
ATOM 578 C CA . GLY A 1 73 ? -9.822 -5.898 19.361 1.00 56.69 73 GLY A CA 1
ATOM 579 C C . GLY A 1 73 ? -10.336 -6.961 20.323 1.00 56.69 73 GLY A C 1
ATOM 580 O O . GLY A 1 73 ? -11.546 -7.123 20.452 1.00 56.69 73 GLY A O 1
ATOM 581 N N . THR A 1 74 ? -9.443 -7.609 21.067 1.00 43.06 74 THR A N 1
ATOM 582 C CA . THR A 1 74 ? -9.743 -7.963 22.456 1.00 43.06 74 THR A CA 1
ATOM 583 C C . THR A 1 74 ? -9.931 -6.648 23.214 1.00 43.06 74 THR A C 1
ATOM 585 O O . THR A 1 74 ? -8.984 -5.899 23.450 1.00 43.06 74 THR A O 1
ATOM 588 N N . GLN A 1 75 ? -11.178 -6.318 23.544 1.00 47.44 75 GLN A N 1
ATOM 589 C CA . GLN A 1 75 ? -11.462 -5.440 24.674 1.00 47.44 75 GLN A CA 1
ATOM 590 C C . GLN A 1 75 ? -11.068 -6.201 25.944 1.00 47.44 75 GLN A C 1
ATOM 592 O O . GLN A 1 75 ? -11.575 -7.296 26.168 1.00 47.44 75 GLN A O 1
ATOM 597 N N . GLY A 1 76 ? -10.187 -5.631 26.766 1.00 47.75 76 GLY A N 1
ATOM 598 C CA . GLY A 1 76 ? -9.978 -6.114 28.131 1.00 47.75 76 GLY A CA 1
ATOM 599 C C . GLY A 1 76 ? -8.535 -6.054 28.609 1.00 47.75 76 GLY A C 1
ATOM 600 O O . GLY A 1 76 ? -7.820 -7.042 28.510 1.00 47.75 76 GLY A O 1
ATOM 601 N N . ALA A 1 77 ? -8.147 -4.903 29.156 1.00 35.62 77 ALA A N 1
ATOM 602 C CA . ALA A 1 77 ? -7.320 -4.791 30.361 1.00 35.62 77 ALA A CA 1
ATOM 603 C C . ALA A 1 77 ? -7.237 -3.305 30.746 1.00 35.62 77 ALA A C 1
ATOM 605 O O . ALA A 1 77 ? -6.290 -2.603 30.405 1.00 35.62 77 ALA A O 1
ATOM 606 N N . THR A 1 78 ? -8.270 -2.806 31.421 1.00 37.66 78 THR A N 1
ATOM 607 C CA . THR A 1 78 ? -8.118 -1.672 32.340 1.00 37.66 78 THR A CA 1
ATOM 608 C C . THR A 1 78 ? -7.261 -2.147 33.516 1.00 37.66 78 THR A C 1
ATOM 610 O O . THR A 1 78 ? -7.667 -3.114 34.166 1.00 37.66 78 THR A O 1
ATOM 613 N N . PRO A 1 79 ? -6.105 -1.527 33.813 1.00 43.94 79 PRO A N 1
ATOM 614 C CA . PRO A 1 79 ? -5.492 -1.674 35.122 1.00 43.94 79 PRO A CA 1
ATOM 615 C C . PRO A 1 79 ? -6.402 -0.971 36.135 1.00 43.94 79 PRO A C 1
ATOM 617 O O . PRO A 1 79 ? -6.758 0.193 35.941 1.00 43.94 79 PRO A O 1
ATOM 620 N N . VAL A 1 80 ? -6.825 -1.722 37.150 1.00 54.41 80 VAL A N 1
ATOM 621 C CA . VAL A 1 80 ? -7.358 -1.196 38.416 1.00 54.41 80 VAL A CA 1
ATOM 622 C C . VAL A 1 80 ? -6.255 -0.521 39.217 1.00 54.41 80 VAL A C 1
ATOM 624 O O . VAL A 1 80 ? -5.099 -0.994 39.123 1.00 54.41 80 VAL A O 1
#

Foldseek 3Di:
DKDKDFAQAQAKDWDKDKDKAQAQAKFKAWPVRHTFDWHWACDPVDPNIIIIITTDIAGHRGMIMMDIGGDDDPDDDDDD

InterPro domains:
  IPR011013 Galactose mutarotase-like domain superfamily [SSF74650] (2-75)
  IPR013780 Glycosyl hydrolase, all-beta [G3DSA:2.60.40.1180] (2-79)
  IPR050843 Glycosyl Hydrolase Family 38 [PTHR11607] (3-74)

Secondary structure (DSSP, 8-state):
-EEEEEE-SSS-EEEEEEEEES-S-EEEE-TT--B--EEEEE-SSSTT-EEEEEEEEE-TTEEEEEEEEEPPP-------

Organism: Mustela putorius furo (NCBI:txid9669)

Sequence (80 aa):
HIAVVYNPLAWTVTTFVTLTVGFSRVHVTDEFGQPVAAQVQESKEKENAYDLHVLTTIPGLSYQHYIIKRAQGTQGATPV

Radius of gyration: 14.72 Å; chains: 1; bounding box: 30×27×52 Å

pLDDT: mean 88.81, std 14.87, range [35.62, 98.38]